Protein AF-A0A9X2G892-F1 (afdb_monomer_lite)

Foldseek 3Di:
DQQWKKWADDPDVPDDTWIFGFNDADDDPRADFTFTQTPVRDTDTDDHDPRIDTGGD

Radius of gyration: 10.74 Å; chains: 1; bounding box: 25×19×31 Å

InterPro domains:
  IPR015035 Domain of unknown function DUF1918 [PF08940] (2-54)

Structure (mmCIF, N/CA/C/O backbone):
data_AF-A0A9X2G892-F1
#
_entry.id   AF-A0A9X2G892-F1
#
loop_
_atom_site.group_PDB
_atom_site.id
_atom_site.type_symbol
_atom_site.label_atom_id
_atom_site.label_alt_id
_atom_site.label_comp_id
_atom_site.label_asym_id
_atom_site.label_entity_id
_atom_site.label_seq_id
_atom_site.pdbx_PDB_ins_code
_atom_site.Cartn_x
_atom_site.Cartn_y
_atom_site.Cartn_z
_atom_site.occupancy
_atom_site.B_iso_or_equiv
_atom_site.auth_seq_id
_atom_site.auth_comp_id
_atom_site.auth_asym_id
_atom_site.auth_atom_id
_atom_site.pdbx_PDB_model_n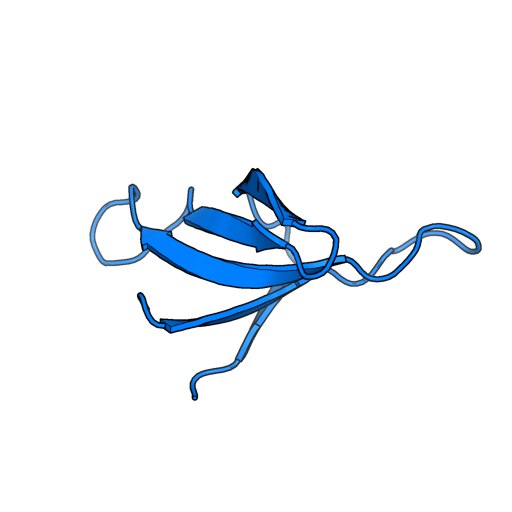um
ATO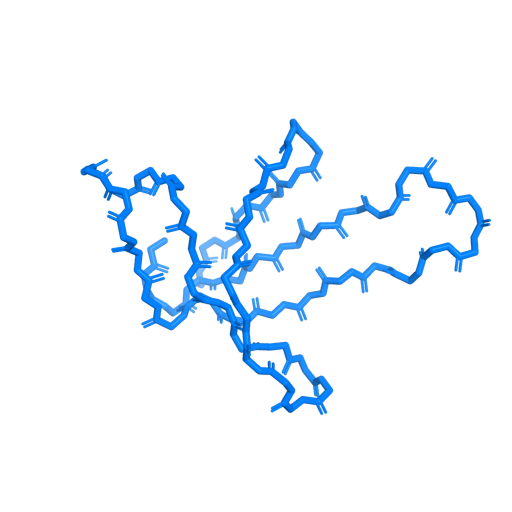M 1 N N . MET A 1 1 ? -6.821 3.135 3.869 1.00 61.25 1 MET A N 1
ATOM 2 C CA . MET A 1 1 ? -7.837 2.394 4.647 1.00 61.25 1 MET A CA 1
ATOM 3 C C . MET A 1 1 ? -8.415 1.268 3.798 1.00 61.25 1 MET A C 1
ATOM 5 O O . MET A 1 1 ? -8.204 1.258 2.594 1.00 61.25 1 MET A O 1
ATOM 9 N N . VAL A 1 2 ? -9.060 0.267 4.408 1.00 80.88 2 VAL A N 1
ATOM 10 C CA . VAL A 1 2 ? -9.612 -0.881 3.661 1.00 80.88 2 VAL A CA 1
ATOM 11 C C . VAL A 1 2 ? -10.610 -0.388 2.607 1.00 80.88 2 VAL A C 1
ATOM 13 O O . VAL A 1 2 ? -11.542 0.340 2.935 1.00 80.88 2 VAL A O 1
ATOM 16 N N . GLY A 1 3 ? -10.395 -0.772 1.349 1.00 83.62 3 GLY A N 1
ATOM 17 C CA . GLY A 1 3 ? -11.111 -0.270 0.174 1.00 83.62 3 GLY A CA 1
ATOM 18 C C . GLY A 1 3 ? -10.353 0.793 -0.632 1.00 83.62 3 GLY A C 1
ATOM 19 O O . GLY A 1 3 ? -10.708 1.019 -1.790 1.00 83.62 3 GLY A O 1
ATOM 20 N N . ASP A 1 4 ? -9.301 1.391 -0.069 1.00 89.19 4 ASP A N 1
ATOM 21 C CA . ASP A 1 4 ? -8.442 2.355 -0.762 1.00 89.19 4 ASP A CA 1
ATOM 22 C C . ASP A 1 4 ? -7.507 1.653 -1.744 1.00 89.19 4 ASP A C 1
ATOM 24 O O . ASP A 1 4 ? -7.217 0.456 -1.627 1.00 89.19 4 ASP A O 1
ATOM 28 N N . ARG A 1 5 ? -6.999 2.410 -2.715 1.00 87.69 5 ARG A N 1
ATOM 29 C CA . ARG A 1 5 ? -6.109 1.879 -3.743 1.00 87.69 5 ARG A CA 1
ATOM 30 C C . ARG A 1 5 ? -4.658 2.147 -3.371 1.00 87.69 5 ARG A C 1
ATOM 32 O O . ARG A 1 5 ? -4.279 3.289 -3.135 1.00 87.69 5 ARG A O 1
ATOM 39 N N . LEU A 1 6 ? -3.838 1.105 -3.345 1.00 86.81 6 LEU A N 1
ATOM 40 C CA . LEU A 1 6 ? -2.394 1.246 -3.229 1.00 86.81 6 LEU A CA 1
ATOM 41 C C . LEU A 1 6 ? -1.798 1.343 -4.634 1.00 86.81 6 LEU A C 1
ATOM 43 O O . LEU A 1 6 ? -1.998 0.440 -5.450 1.00 86.81 6 LEU A O 1
ATOM 47 N N . LEU A 1 7 ? -1.070 2.426 -4.901 1.00 86.62 7 LEU A N 1
ATOM 48 C CA . LEU A 1 7 ? -0.243 2.591 -6.091 1.00 86.62 7 LEU A CA 1
ATOM 49 C C . LEU A 1 7 ? 1.224 2.531 -5.677 1.00 86.62 7 LEU A C 1
ATOM 51 O O . LEU A 1 7 ? 1.701 3.389 -4.937 1.00 86.62 7 LEU A O 1
ATOM 55 N N . VAL A 1 8 ? 1.946 1.533 -6.172 1.00 82.00 8 VAL A N 1
ATOM 56 C CA . VAL A 1 8 ? 3.396 1.438 -6.001 1.00 82.00 8 VAL A CA 1
ATOM 57 C C . VAL A 1 8 ? 4.033 1.781 -7.340 1.00 82.00 8 VAL A C 1
ATOM 59 O O . VAL A 1 8 ? 3.902 1.011 -8.295 1.00 82.00 8 VAL A O 1
ATOM 62 N N . HIS A 1 9 ? 4.676 2.949 -7.410 1.00 74.94 9 HIS A N 1
ATOM 63 C CA . HIS A 1 9 ? 5.392 3.367 -8.614 1.00 74.94 9 HIS A CA 1
ATOM 64 C C . HIS A 1 9 ? 6.679 2.549 -8.727 1.00 74.94 9 HIS A C 1
ATOM 66 O O . HIS A 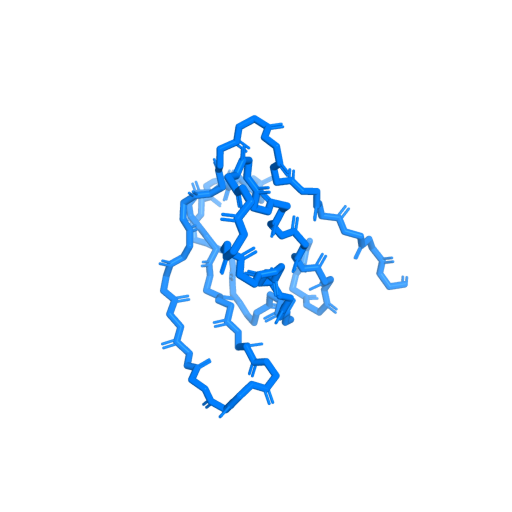1 9 ? 7.465 2.468 -7.778 1.00 74.94 9 HIS A O 1
ATOM 72 N N . GLY A 1 10 ? 6.890 1.914 -9.877 1.00 64.19 10 GLY A N 1
ATOM 73 C CA . GLY A 1 10 ? 8.153 1.239 -10.150 1.00 64.19 10 GLY A CA 1
ATOM 74 C C . GLY A 1 10 ? 9.260 2.276 -10.346 1.00 64.19 10 GLY A C 1
ATOM 75 O O . GLY A 1 10 ? 9.249 3.011 -11.325 1.00 64.19 10 GLY A O 1
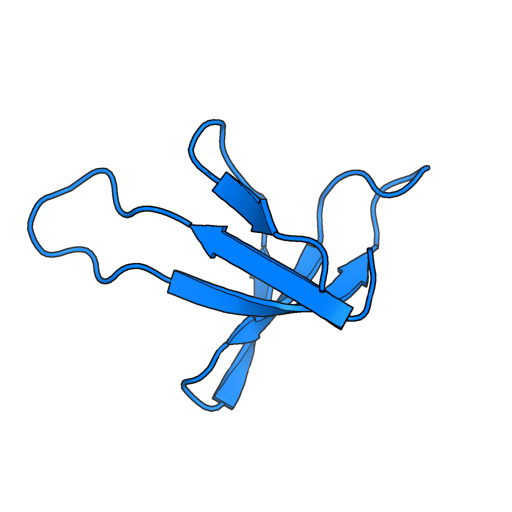ATOM 76 N N . ASN A 1 11 ? 10.256 2.327 -9.458 1.00 59.62 11 ASN A N 1
ATOM 77 C CA . ASN A 1 11 ? 11.403 3.242 -9.605 1.00 59.62 11 ASN A CA 1
ATOM 78 C C . ASN A 1 11 ? 12.372 2.862 -10.742 1.00 59.62 11 ASN A C 1
ATOM 80 O O . ASN A 1 11 ? 13.368 3.548 -10.963 1.00 59.62 11 ASN A O 1
ATOM 84 N N . THR A 1 12 ? 12.127 1.756 -11.450 1.00 53.22 12 THR A N 1
ATOM 85 C CA . THR A 1 12 ? 13.017 1.240 -12.498 1.00 53.22 12 THR A CA 1
ATOM 86 C C . THR A 1 12 ? 12.270 1.102 -13.819 1.00 53.22 12 THR A C 1
ATOM 88 O O . THR A 1 12 ? 11.174 0.548 -13.868 1.00 53.22 12 THR A O 1
ATOM 91 N N . VAL A 1 13 ? 12.890 1.561 -14.911 1.00 48.03 13 VAL A N 1
ATOM 92 C CA . VAL A 1 13 ? 12.368 1.397 -16.277 1.00 48.03 13 VAL A CA 1
ATOM 93 C C . VAL A 1 13 ? 12.146 -0.093 -16.565 1.00 48.03 13 VAL A C 1
ATOM 95 O O . VAL A 1 13 ? 13.099 -0.867 -16.604 1.00 48.03 13 VAL A O 1
ATOM 98 N N . GLY A 1 14 ? 10.885 -0.483 -16.768 1.00 54.75 14 GLY A N 1
ATOM 99 C CA . GLY A 1 14 ? 10.471 -1.866 -17.038 1.00 54.75 14 GLY A CA 1
ATOM 100 C C . GLY A 1 14 ? 9.754 -2.557 -15.874 1.00 54.75 14 GLY A C 1
ATOM 101 O O . GLY A 1 14 ? 9.104 -3.580 -16.096 1.00 54.75 14 GLY A O 1
ATOM 102 N N . GLU A 1 15 ? 9.799 -1.994 -14.665 1.00 60.62 15 GLU A N 1
ATOM 103 C CA . GLU A 1 15 ? 8.965 -2.465 -13.564 1.00 60.62 15 GLU A CA 1
ATOM 104 C C . GLU A 1 15 ? 7.551 -1.906 -13.747 1.00 60.62 15 GLU A C 1
ATOM 106 O O . GLU A 1 15 ? 7.346 -0.695 -13.786 1.00 60.62 15 GLU A O 1
ATOM 111 N N . ARG A 1 16 ? 6.570 -2.790 -13.947 1.00 63.31 16 ARG A N 1
ATOM 112 C CA . ARG A 1 16 ? 5.173 -2.373 -14.093 1.00 63.31 16 ARG A CA 1
ATOM 113 C C . ARG A 1 16 ? 4.699 -1.743 -12.792 1.00 63.31 16 ARG A C 1
ATOM 115 O O . ARG A 1 16 ? 4.879 -2.339 -11.729 1.00 63.31 16 ARG A O 1
ATOM 122 N N . ASP A 1 17 ? 4.041 -0.593 -12.903 1.00 70.56 17 ASP A N 1
ATOM 123 C CA . ASP A 1 17 ? 3.307 -0.006 -11.790 1.00 70.56 17 ASP A CA 1
ATOM 124 C C . ASP A 1 17 ? 2.375 -1.062 -11.202 1.00 70.56 17 ASP A C 1
ATOM 126 O O . ASP A 1 17 ? 1.591 -1.704 -11.910 1.00 70.56 17 ASP A O 1
ATOM 130 N N . ARG A 1 18 ? 2.506 -1.282 -9.896 1.00 78.38 18 ARG A N 1
ATOM 131 C CA . ARG A 1 18 ? 1.685 -2.248 -9.176 1.00 78.38 18 ARG A CA 1
ATOM 132 C C . ARG A 1 18 ? 0.554 -1.492 -8.503 1.00 78.38 18 ARG A C 1
ATOM 134 O O . ARG A 1 18 ? 0.774 -0.768 -7.533 1.00 78.38 18 ARG A O 1
ATOM 141 N N . SER A 1 19 ? -0.655 -1.670 -9.031 1.00 85.06 19 SER A N 1
ATOM 142 C CA . SER A 1 19 ? -1.889 -1.160 -8.441 1.00 85.06 19 SER A CA 1
ATOM 143 C C . SER A 1 19 ? -2.754 -2.284 -7.889 1.00 85.06 19 SER A C 1
ATOM 145 O O . SER A 1 19 ? -2.887 -3.354 -8.486 1.00 85.06 19 SER A O 1
ATOM 147 N N . GLY A 1 20 ? -3.376 -2.022 -6.747 1.00 89.56 20 GLY A N 1
ATOM 148 C CA . GLY A 1 20 ? -4.332 -2.942 -6.152 1.00 89.56 20 GLY A CA 1
ATOM 149 C C . GLY A 1 20 ? -5.168 -2.276 -5.074 1.00 89.56 20 GLY A C 1
ATOM 150 O O . GLY A 1 20 ? -4.908 -1.143 -4.671 1.00 89.56 20 GLY A O 1
ATOM 151 N N . VAL A 1 21 ? -6.195 -2.979 -4.616 1.00 92.44 21 VAL A N 1
ATOM 152 C CA . VAL A 1 21 ? -7.084 -2.507 -3.552 1.00 92.44 21 VAL A CA 1
ATOM 153 C C . VAL A 1 21 ? -6.622 -3.085 -2.224 1.00 92.44 21 VAL A C 1
ATOM 155 O O . VAL A 1 21 ? -6.407 -4.292 -2.112 1.00 92.44 21 VAL A O 1
ATOM 158 N N . ILE A 1 22 ? -6.487 -2.233 -1.213 1.00 91.19 22 ILE A N 1
ATOM 159 C CA . ILE A 1 22 ? -6.177 -2.645 0.153 1.00 91.19 22 ILE A CA 1
ATOM 160 C C . ILE A 1 22 ? -7.408 -3.353 0.717 1.00 91.19 22 ILE A C 1
ATOM 162 O O . ILE A 1 22 ? -8.443 -2.730 0.949 1.00 91.19 22 ILE A O 1
ATOM 166 N N . THR A 1 23 ? -7.315 -4.658 0.935 1.00 91.88 23 THR A N 1
ATOM 167 C CA . THR A 1 23 ? -8.400 -5.469 1.506 1.00 91.88 23 THR A CA 1
ATOM 168 C C . THR A 1 23 ? -8.296 -5.590 3.018 1.00 91.88 23 THR A C 1
ATOM 170 O O . THR A 1 23 ? -9.300 -5.823 3.679 1.00 91.88 23 THR A O 1
ATOM 173 N N . GLU A 1 24 ? -7.097 -5.418 3.572 1.00 89.69 24 GLU A N 1
ATOM 174 C CA . GLU A 1 24 ? -6.850 -5.467 5.011 1.00 89.69 24 GLU A CA 1
ATOM 175 C C . GLU A 1 24 ? -5.655 -4.577 5.364 1.00 89.69 24 GLU A C 1
ATOM 177 O O . GLU A 1 24 ? -4.723 -4.426 4.572 1.00 89.69 24 GLU A O 1
ATOM 182 N N . VAL A 1 25 ? -5.670 -3.999 6.562 1.00 90.12 25 VAL A N 1
ATOM 183 C CA . VAL A 1 25 ? -4.539 -3.247 7.112 1.00 90.12 25 VAL A CA 1
ATOM 184 C C . VAL A 1 25 ? -4.118 -3.923 8.406 1.00 90.12 25 VAL A C 1
ATOM 186 O O . VAL A 1 25 ? -4.926 -4.019 9.326 1.00 90.12 25 VAL A O 1
ATOM 189 N N . GLN A 1 26 ? -2.879 -4.413 8.455 1.00 85.50 26 GLN A N 1
ATOM 190 C CA . GLN A 1 26 ? -2.367 -5.165 9.603 1.00 85.50 26 GLN A CA 1
ATOM 191 C C . GLN A 1 26 ? -1.485 -4.331 10.532 1.00 85.50 26 GLN A C 1
ATOM 193 O O . GLN A 1 26 ? -1.242 -4.748 11.663 1.00 85.50 26 GLN A O 1
ATOM 198 N N . GLY A 1 27 ? -1.005 -3.167 10.091 1.00 80.31 27 GLY A N 1
ATOM 199 C CA . GLY A 1 27 ? -0.288 -2.262 10.979 1.00 80.31 27 GLY A CA 1
ATOM 200 C C . GLY A 1 27 ? -1.224 -1.530 11.936 1.00 80.31 27 GLY A C 1
ATOM 201 O O . GLY A 1 27 ? -2.404 -1.273 11.668 1.00 80.31 27 GLY A O 1
ATOM 202 N N . THR A 1 28 ? -0.672 -1.186 13.092 1.00 78.94 28 THR A N 1
ATOM 203 C CA . THR A 1 28 ? -1.367 -0.426 14.130 1.00 78.94 28 THR A CA 1
ATOM 204 C C . THR A 1 28 ? -1.754 0.951 13.583 1.00 78.94 28 THR A C 1
ATOM 206 O O . THR A 1 28 ? -0.977 1.578 12.876 1.00 78.94 28 THR A O 1
ATOM 209 N N . ASN A 1 29 ? -2.961 1.439 13.887 1.00 76.12 29 ASN A N 1
ATOM 210 C CA . ASN A 1 29 ? -3.461 2.751 13.435 1.00 76.12 29 ASN A CA 1
ATOM 211 C C . ASN A 1 29 ? -3.531 2.959 11.910 1.00 76.12 29 ASN A C 1
ATOM 213 O O . ASN A 1 29 ? -3.560 4.097 11.445 1.00 76.12 29 ASN A O 1
ATOM 217 N N . GLY A 1 30 ? -3.612 1.885 11.123 1.00 74.62 30 GLY A N 1
ATOM 218 C CA . GLY A 1 30 ? -3.701 2.007 9.670 1.00 74.62 30 GLY A CA 1
ATOM 219 C C . GLY A 1 30 ? -2.342 2.100 8.975 1.00 74.62 30 GLY A C 1
ATOM 220 O O . GLY A 1 30 ? -2.301 2.431 7.793 1.00 74.62 30 GLY A O 1
ATOM 221 N N . GLU A 1 31 ? -1.257 1.823 9.698 1.00 82.25 31 GLU A N 1
ATOM 222 C CA . GLU A 1 31 ? 0.098 1.748 9.160 1.00 82.25 31 GLU A CA 1
ATOM 223 C C . GLU A 1 31 ? 0.340 0.433 8.395 1.00 82.25 31 GLU A C 1
ATOM 225 O O . GLU A 1 31 ? -0.454 -0.511 8.480 1.00 82.25 31 GLU A O 1
ATOM 230 N N . PRO A 1 32 ? 1.432 0.336 7.622 1.00 83.31 32 PRO A N 1
ATOM 231 C CA . PRO A 1 32 ? 1.806 -0.911 6.980 1.00 83.31 32 PRO A CA 1
ATOM 232 C C . PRO A 1 32 ? 2.169 -2.020 7.982 1.00 83.31 32 PRO A C 1
ATOM 234 O O . PRO A 1 32 ? 2.606 -1.722 9.094 1.00 83.31 32 PRO A O 1
ATOM 237 N N . PRO A 1 33 ? 2.074 -3.303 7.584 1.00 89.94 33 PRO A N 1
ATOM 238 C CA . PRO A 1 33 ? 1.818 -3.791 6.226 1.00 89.94 33 PRO A CA 1
ATOM 239 C C . PRO A 1 33 ? 0.338 -3.832 5.815 1.00 89.94 33 PRO A C 1
ATOM 241 O O . PRO A 1 33 ? -0.569 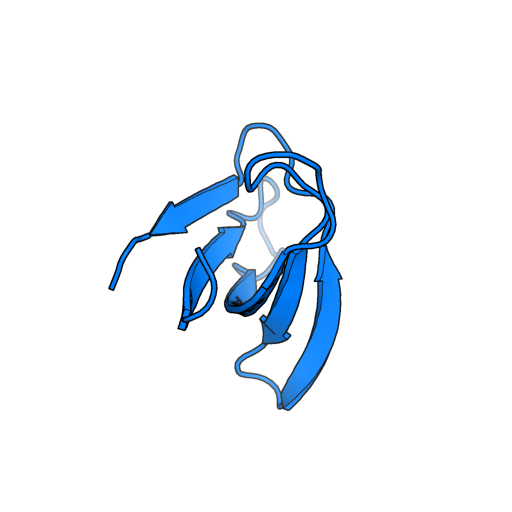-3.919 6.645 1.00 89.94 33 PRO A O 1
ATOM 244 N N . TYR A 1 34 ? 0.103 -3.808 4.500 1.00 89.88 34 TYR A N 1
ATOM 245 C CA . TYR A 1 34 ? -1.231 -3.848 3.893 1.00 89.88 34 TYR A CA 1
ATOM 246 C C . TYR A 1 34 ? -1.439 -5.148 3.129 1.00 89.88 34 TYR A C 1
ATOM 248 O O . TYR A 1 34 ? -0.578 -5.548 2.351 1.00 89.88 34 TYR A O 1
ATOM 256 N N . VAL A 1 35 ? -2.594 -5.788 3.279 1.00 90.62 35 VAL A N 1
ATOM 257 C CA . VAL A 1 35 ? -2.997 -6.865 2.371 1.00 90.62 35 VAL A CA 1
ATOM 258 C C . VAL A 1 35 ? -3.661 -6.218 1.169 1.00 90.62 35 VAL A C 1
ATOM 260 O O . VAL A 1 35 ? -4.665 -5.517 1.307 1.00 90.62 35 VAL A O 1
ATOM 263 N N . VAL A 1 36 ? -3.087 -6.438 -0.008 1.00 90.81 36 VAL A N 1
ATOM 264 C CA . VAL A 1 36 ? -3.534 -5.830 -1.259 1.00 90.81 36 VAL A CA 1
ATOM 265 C C . VAL A 1 36 ? -3.949 -6.922 -2.223 1.00 90.81 36 VAL A C 1
ATOM 267 O O . VAL A 1 36 ? -3.207 -7.879 -2.448 1.00 90.81 36 VAL A O 1
ATOM 270 N N . ARG A 1 37 ? -5.129 -6.753 -2.816 1.00 91.44 37 ARG A N 1
ATOM 271 C CA . ARG A 1 37 ? -5.563 -7.521 -3.976 1.00 91.44 37 ARG A CA 1
ATOM 272 C C . ARG A 1 37 ? -5.207 -6.738 -5.232 1.00 91.44 37 ARG A C 1
ATOM 274 O O . ARG A 1 37 ? -5.787 -5.684 -5.493 1.00 91.44 37 ARG A O 1
ATOM 281 N N . PHE A 1 38 ? -4.231 -7.241 -5.967 1.00 87.50 38 PHE A N 1
ATOM 282 C CA . PHE A 1 38 ? -3.776 -6.675 -7.224 1.00 87.50 38 PHE A CA 1
ATOM 283 C C . PHE A 1 38 ? -4.788 -6.935 -8.342 1.00 87.50 38 PHE A C 1
ATOM 285 O O . PHE A 1 38 ? -5.583 -7.880 -8.295 1.00 87.50 38 PHE A O 1
ATOM 292 N N . ASP A 1 39 ? -4.748 -6.077 -9.361 1.00 83.69 39 ASP A N 1
ATOM 293 C CA . ASP A 1 39 ? -5.657 -6.147 -10.512 1.00 83.69 39 ASP A CA 1
ATOM 294 C C . ASP A 1 39 ? -5.416 -7.402 -11.385 1.00 83.69 39 ASP A C 1
ATOM 296 O O . ASP A 1 39 ? -6.294 -7.810 -12.142 1.00 83.69 39 ASP A O 1
ATOM 300 N N . ASP A 1 40 ? -4.261 -8.061 -11.240 1.00 82.75 40 ASP A N 1
ATOM 301 C CA . ASP A 1 40 ? -3.940 -9.357 -11.859 1.00 82.75 40 ASP A CA 1
ATOM 302 C C . ASP A 1 40 ? -4.616 -10.558 -11.162 1.00 82.75 40 ASP A C 1
ATOM 304 O O . ASP A 1 40 ? -4.512 -11.694 -11.624 1.00 82.75 40 ASP A O 1
ATOM 308 N N . GLY A 1 41 ? -5.342 -10.307 -10.067 1.00 86.00 41 GLY A N 1
ATOM 309 C CA . GLY A 1 41 ? -6.050 -11.312 -9.283 1.00 86.00 41 GLY A CA 1
ATOM 310 C C . GLY A 1 41 ? -5.232 -11.913 -8.141 1.00 86.00 41 GLY A C 1
ATOM 311 O O . GLY A 1 41 ? -5.804 -12.656 -7.337 1.00 86.00 41 GLY A O 1
ATOM 312 N N . HIS A 1 42 ? -3.946 -11.580 -8.017 1.00 87.56 42 HIS A N 1
ATOM 313 C CA . HIS A 1 42 ? -3.127 -12.017 -6.894 1.00 87.56 42 HIS A CA 1
ATOM 314 C C . HIS A 1 42 ? -3.389 -11.165 -5.650 1.00 87.56 42 HIS A C 1
ATOM 316 O O . HIS A 1 42 ? -3.574 -9.952 -5.717 1.00 87.56 42 HIS A O 1
ATOM 322 N N . THR A 1 43 ? -3.365 -11.806 -4.484 1.00 90.69 43 THR A N 1
ATOM 323 C CA . THR A 1 43 ? -3.411 -11.120 -3.190 1.00 90.69 43 THR A CA 1
ATOM 324 C C . THR A 1 43 ? -2.087 -11.331 -2.477 1.00 90.69 43 THR A C 1
ATOM 326 O O . THR A 1 43 ? -1.594 -12.458 -2.411 1.00 90.69 43 THR A O 1
ATOM 329 N N . GLY A 1 44 ? -1.517 -10.259 -1.934 1.00 88.75 44 GLY A N 1
ATOM 330 C CA . GLY A 1 44 ? -0.238 -10.310 -1.235 1.00 88.75 44 GLY A CA 1
ATOM 331 C C . GLY A 1 44 ? -0.135 -9.276 -0.125 1.00 88.75 44 GLY A C 1
ATOM 332 O O . GLY A 1 44 ? -0.824 -8.256 -0.130 1.00 88.75 44 GLY A O 1
ATOM 333 N N . LEU A 1 45 ? 0.747 -9.556 0.833 1.00 88.94 45 LEU A N 1
ATOM 334 C CA . LEU A 1 45 ? 1.131 -8.596 1.856 1.00 88.94 45 LEU A CA 1
ATOM 335 C C . LEU A 1 45 ? 2.146 -7.619 1.255 1.00 88.94 45 LEU A C 1
ATOM 337 O O . LEU A 1 45 ? 3.183 -8.029 0.733 1.00 88.94 45 LEU A O 1
ATOM 341 N N . VAL A 1 46 ? 1.838 -6.332 1.320 1.00 86.69 46 VAL A N 1
ATOM 342 C CA . VAL A 1 46 ? 2.643 -5.255 0.759 1.00 86.69 46 VAL A CA 1
ATOM 343 C C . VAL A 1 46 ? 3.229 -4.419 1.883 1.00 86.69 46 VAL A C 1
ATOM 345 O O . VAL A 1 46 ? 2.519 -3.925 2.761 1.00 86.69 46 VAL A O 1
ATOM 348 N N . PHE A 1 47 ? 4.543 -4.238 1.803 1.00 85.50 47 PHE A N 1
ATOM 349 C CA . PHE A 1 47 ? 5.306 -3.303 2.612 1.00 85.50 47 PHE A CA 1
ATOM 350 C C . PHE A 1 47 ? 5.635 -2.096 1.717 1.00 85.50 47 PHE A C 1
ATOM 352 O O . PHE A 1 47 ? 6.573 -2.168 0.923 1.00 85.50 47 PHE A O 1
ATOM 359 N N . PRO A 1 48 ? 4.815 -1.033 1.751 1.00 80.00 48 PRO A N 1
ATOM 360 C CA . PRO A 1 48 ? 5.024 0.167 0.961 1.00 80.00 48 PRO A CA 1
ATOM 361 C C . PRO A 1 48 ? 6.347 0.833 1.351 1.00 80.00 48 PRO A C 1
ATOM 363 O O . PRO A 1 48 ? 6.630 1.039 2.531 1.00 80.00 48 PRO A O 1
ATOM 366 N N . GLY A 1 49 ? 7.148 1.165 0.340 1.00 79.19 49 GLY A N 1
ATOM 367 C CA . GLY A 1 49 ? 8.296 2.056 0.479 1.00 79.19 49 GLY A CA 1
ATOM 368 C C . GLY A 1 49 ? 7.884 3.534 0.400 1.00 79.19 49 GLY A C 1
ATOM 369 O O . GLY A 1 49 ? 6.693 3.835 0.316 1.00 79.19 49 GLY A O 1
ATOM 370 N N . PRO A 1 50 ? 8.853 4.464 0.379 1.00 77.81 50 PRO A N 1
ATOM 371 C CA . PRO A 1 50 ? 8.581 5.904 0.297 1.00 77.81 50 PRO A CA 1
ATOM 372 C C . PRO A 1 50 ? 7.816 6.323 -0.971 1.00 77.81 50 PRO A C 1
ATOM 374 O O . PRO A 1 50 ? 7.120 7.332 -0.953 1.00 77.81 50 PRO A O 1
ATOM 377 N N . ASP A 1 51 ? 7.894 5.529 -2.041 1.00 78.62 51 ASP A N 1
ATOM 378 C CA . ASP A 1 51 ? 7.250 5.804 -3.336 1.00 78.62 51 ASP A CA 1
ATOM 379 C C . ASP A 1 51 ? 5.869 5.144 -3.490 1.00 78.62 51 ASP A C 1
ATOM 381 O O . ASP A 1 51 ? 5.287 5.103 -4.578 1.00 78.62 51 ASP A O 1
ATOM 385 N N . ALA A 1 52 ? 5.338 4.576 -2.407 1.00 83.12 52 ALA A N 1
ATOM 386 C CA . ALA A 1 52 ? 4.002 4.010 -2.390 1.00 83.12 52 ALA A CA 1
ATOM 387 C C . ALA A 1 52 ? 2.983 5.064 -1.950 1.00 83.12 52 ALA A C 1
ATOM 389 O O . ALA A 1 52 ? 3.095 5.673 -0.887 1.00 83.12 52 ALA A O 1
ATOM 390 N N . VAL A 1 53 ? 1.943 5.230 -2.760 1.00 85.06 53 VAL A N 1
ATOM 391 C CA . VAL A 1 53 ? 0.871 6.193 -2.525 1.00 85.06 53 VAL A CA 1
ATOM 392 C C . VAL A 1 53 ? -0.421 5.434 -2.255 1.00 85.06 53 VAL A C 1
ATOM 394 O O . VAL A 1 53 ? -0.834 4.582 -3.042 1.00 85.06 53 VAL A O 1
ATOM 397 N N . VAL A 1 54 ? -1.076 5.752 -1.139 1.00 85.81 54 VAL A N 1
ATOM 398 C CA . VAL A 1 54 ? -2.438 5.289 -0.855 1.00 85.81 54 VAL A CA 1
ATOM 399 C C . VAL A 1 54 ? -3.405 6.344 -1.371 1.00 85.81 54 VAL A C 1
ATOM 401 O O . VAL A 1 54 ? -3.398 7.481 -0.906 1.00 85.81 54 VAL A O 1
ATOM 404 N N . VAL A 1 55 ? -4.228 5.964 -2.341 1.00 86.56 55 VAL A N 1
ATOM 405 C CA . VAL A 1 55 ? -5.283 6.805 -2.900 1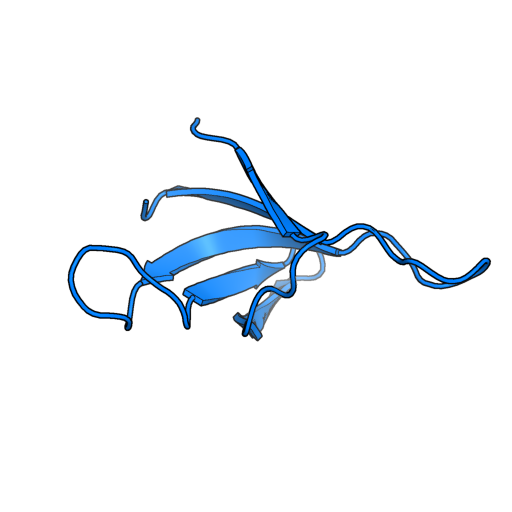.00 86.56 55 VAL A CA 1
ATOM 406 C C . VAL A 1 55 ? -6.597 6.427 -2.216 1.00 86.56 55 VAL A C 1
ATOM 408 O O . VAL A 1 55 ? -7.089 5.314 -2.446 1.00 86.56 55 VAL A O 1
ATOM 411 N N . PRO A 1 56 ? -7.162 7.307 -1.370 1.00 79.38 56 PRO A N 1
ATOM 412 C CA . PRO A 1 56 ? -8.485 7.084 -0.811 1.00 79.38 56 PRO A CA 1
ATOM 413 C C . PRO A 1 56 ? -9.529 7.053 -1.926 1.00 79.38 56 PRO A C 1
ATOM 415 O O . PRO A 1 56 ? -9.399 7.766 -2.924 1.00 79.38 56 PRO A O 1
ATOM 418 N N . LYS A 1 57 ? -10.528 6.185 -1.771 1.00 66.00 57 LYS A N 1
ATOM 419 C CA . LYS A 1 57 ? -11.644 6.094 -2.716 1.00 66.00 57 LYS A CA 1
ATOM 420 C C . LYS A 1 57 ? -12.569 7.310 -2.634 1.00 66.00 57 LYS A C 1
ATOM 422 O O . LYS A 1 57 ? -12.810 7.790 -1.505 1.00 66.00 57 LYS A O 1
#

Sequence (57 aa):
MVGDRLLVHGNTVGERDRSGVITEVQGTNGEPPYVVRFDDGHTGLVFPGPDAVVVPK

Organism: NCBI:txid1188745

Secondary structure (DSSP, 8-state):
-TTPEEEE--SSTTPPPEEEEEEEE-SGGGPSPEEEEETTS-EEEE---TTEEEE--

pLDDT: mean 80.68, std 10.76, range [48.03, 92.44]